Protein AF-A0A285BY08-F1 (afdb_monomer_lite)

Radius of gyration: 14.72 Å; chains: 1; bounding box: 30×31×40 Å

Structure (mmCIF, N/CA/C/O backbone):
data_AF-A0A285BY08-F1
#
_entry.id   AF-A0A285BY08-F1
#
loop_
_atom_site.group_PDB
_atom_site.id
_atom_site.type_symbol
_atom_site.label_atom_id
_atom_site.label_alt_id
_atom_site.label_comp_id
_atom_site.label_asym_id
_atom_site.label_entity_id
_atom_site.label_seq_id
_atom_site.pdbx_PDB_ins_code
_atom_site.Cartn_x
_atom_site.Cartn_y
_atom_site.Cartn_z
_atom_site.occupancy
_atom_site.B_iso_or_equiv
_atom_site.auth_seq_id
_atom_site.auth_comp_id
_atom_site.auth_asym_id
_atom_site.auth_atom_id
_atom_site.pdbx_PDB_model_num
ATOM 1 N N . MET A 1 1 ? -7.045 -13.623 2.461 1.00 52.31 1 MET A N 1
ATOM 2 C CA . MET A 1 1 ? -6.184 -13.453 3.653 1.00 52.31 1 MET A CA 1
ATOM 3 C C . MET A 1 1 ? -6.810 -12.383 4.532 1.00 52.31 1 MET A C 1
ATOM 5 O O . MET A 1 1 ? -7.290 -11.402 3.981 1.00 52.31 1 MET A O 1
ATOM 9 N N . THR A 1 2 ? -6.848 -12.569 5.851 1.00 55.09 2 THR A N 1
ATOM 10 C CA . THR A 1 2 ? -7.329 -11.548 6.798 1.00 55.09 2 THR A CA 1
ATOM 11 C C . THR A 1 2 ? -6.162 -11.155 7.691 1.00 55.09 2 THR A C 1
ATOM 13 O O . THR A 1 2 ? -5.621 -12.013 8.383 1.00 55.09 2 THR A O 1
ATOM 16 N N . ILE A 1 3 ? -5.770 -9.884 7.656 1.00 62.53 3 ILE A N 1
ATOM 17 C CA . ILE A 1 3 ? -4.709 -9.323 8.500 1.00 62.53 3 ILE A CA 1
ATOM 18 C C . ILE A 1 3 ? -5.395 -8.656 9.691 1.00 62.53 3 ILE A C 1
ATOM 20 O O . ILE A 1 3 ? -6.316 -7.864 9.500 1.00 62.53 3 ILE A O 1
ATOM 24 N N . LYS A 1 4 ? -5.003 -9.019 10.915 1.00 64.75 4 LYS A N 1
ATOM 25 C CA . LYS A 1 4 ? -5.524 -8.401 12.140 1.00 64.75 4 LYS A CA 1
ATOM 26 C C . LYS A 1 4 ? -4.506 -7.388 12.641 1.00 64.75 4 LYS A C 1
ATOM 28 O O . LYS A 1 4 ? -3.370 -7.763 12.904 1.00 64.75 4 LYS A O 1
ATOM 33 N N . ILE A 1 5 ? -4.938 -6.144 12.784 1.00 65.56 5 ILE A N 1
ATOM 34 C CA . ILE A 1 5 ? -4.147 -5.045 13.336 1.00 65.56 5 ILE A CA 1
ATOM 35 C C . ILE A 1 5 ? -4.841 -4.626 14.631 1.00 65.56 5 ILE A C 1
ATOM 37 O O . ILE A 1 5 ? -6.070 -4.519 14.668 1.00 65.56 5 ILE A O 1
ATOM 41 N N . PHE A 1 6 ? -4.075 -4.442 15.700 1.00 66.94 6 PHE A N 1
ATOM 42 C CA . PHE A 1 6 ? -4.589 -3.885 16.947 1.00 66.94 6 PHE A CA 1
ATOM 43 C C . PHE A 1 6 ? -4.391 -2.371 16.913 1.00 66.94 6 PHE A C 1
ATOM 45 O O . PHE A 1 6 ? -3.343 -1.901 16.480 1.00 66.94 6 PHE A O 1
ATOM 52 N N . LYS A 1 7 ? -5.405 -1.606 17.335 1.00 68.31 7 LYS A N 1
ATOM 53 C CA . LYS A 1 7 ? -5.294 -0.142 17.432 1.00 68.31 7 LYS A CA 1
ATOM 54 C C . LYS A 1 7 ? -4.090 0.237 18.297 1.00 68.31 7 LYS A C 1
ATOM 56 O O . LYS A 1 7 ? -3.801 -0.483 19.257 1.00 68.31 7 LYS A O 1
ATOM 61 N N . GLN A 1 8 ? -3.464 1.380 18.021 1.00 73.12 8 GLN A N 1
ATOM 62 C CA . GLN A 1 8 ? -2.383 1.898 18.870 1.00 73.12 8 GLN A CA 1
ATOM 63 C C . GLN A 1 8 ? -1.265 0.883 19.102 1.00 73.12 8 GLN A C 1
ATOM 65 O O . GLN A 1 8 ? -0.796 0.687 20.219 1.00 73.12 8 GLN A O 1
ATOM 70 N N . THR A 1 9 ? -0.904 0.171 18.042 1.00 71.62 9 THR A N 1
ATOM 71 C CA . THR A 1 9 ? 0.193 -0.787 18.052 1.00 71.62 9 THR A CA 1
ATOM 72 C C . THR A 1 9 ? 1.022 -0.556 16.806 1.00 71.62 9 THR A C 1
ATOM 74 O O . THR A 1 9 ? 0.457 -0.498 15.714 1.00 71.62 9 THR A O 1
ATOM 77 N N . ASP A 1 10 ? 2.339 -0.484 16.972 1.00 84.25 10 ASP A N 1
ATOM 78 C CA . ASP A 1 10 ? 3.259 -0.521 15.842 1.00 84.25 10 ASP A CA 1
ATOM 79 C C . ASP A 1 10 ? 3.178 -1.903 15.192 1.00 84.25 10 ASP A C 1
ATOM 81 O O . ASP A 1 10 ? 3.351 -2.934 15.855 1.00 84.25 10 ASP A O 1
ATOM 85 N N . VAL A 1 11 ? 2.880 -1.946 13.897 1.00 84.06 11 VAL A N 1
ATOM 86 C CA . VAL A 1 11 ? 2.725 -3.200 13.158 1.00 84.06 11 VAL A CA 1
ATOM 87 C C . VAL A 1 11 ? 3.471 -3.133 11.835 1.00 84.06 11 VAL A C 1
ATOM 89 O O . VAL A 1 11 ? 3.272 -2.223 11.034 1.00 84.06 11 VAL A O 1
ATOM 92 N N . ASP A 1 12 ? 4.265 -4.170 11.578 1.00 85.62 12 ASP A N 1
ATOM 93 C CA . ASP A 1 12 ? 4.802 -4.491 10.260 1.00 85.62 12 ASP A CA 1
ATOM 94 C C . ASP A 1 12 ? 3.903 -5.522 9.572 1.00 85.62 12 ASP A C 1
ATOM 96 O O . ASP A 1 12 ? 3.672 -6.629 10.073 1.00 85.62 12 ASP A O 1
ATOM 100 N N . ILE A 1 13 ? 3.393 -5.168 8.397 1.00 83.00 13 ILE A N 1
ATOM 101 C CA . ILE A 1 13 ? 2.532 -6.021 7.588 1.00 83.00 13 ILE A CA 1
ATOM 102 C C . ILE A 1 13 ? 3.282 -6.425 6.332 1.00 83.00 13 ILE A C 1
ATOM 104 O O . ILE A 1 13 ? 3.474 -5.629 5.415 1.00 83.00 13 ILE A O 1
ATOM 108 N N . THR A 1 14 ? 3.622 -7.708 6.242 1.00 84.31 14 THR A N 1
ATOM 109 C CA . THR A 1 14 ? 4.140 -8.279 4.999 1.00 84.31 14 THR A CA 1
ATOM 110 C C . THR A 1 14 ? 2.993 -8.655 4.066 1.00 84.31 14 THR A C 1
ATOM 112 O O . THR A 1 14 ? 2.184 -9.538 4.359 1.00 84.31 14 THR A O 1
ATOM 115 N N . ILE A 1 15 ? 2.949 -8.003 2.910 1.00 80.50 15 ILE A N 1
ATOM 116 C CA . ILE A 1 15 ? 2.032 -8.284 1.813 1.00 80.50 15 ILE A CA 1
ATOM 117 C C . ILE A 1 15 ? 2.824 -9.024 0.738 1.00 80.50 15 ILE A C 1
ATOM 119 O O . ILE A 1 15 ? 3.652 -8.451 0.030 1.00 80.50 15 ILE A O 1
ATOM 123 N N . ASN A 1 16 ? 2.566 -10.324 0.623 1.00 74.69 16 ASN A N 1
ATOM 124 C CA . ASN A 1 16 ? 3.130 -11.131 -0.450 1.00 74.69 16 ASN A CA 1
ATOM 125 C C . ASN A 1 16 ? 2.299 -10.918 -1.713 1.00 74.69 16 ASN A C 1
ATOM 127 O O . ASN A 1 16 ? 1.094 -11.181 -1.709 1.00 74.69 16 ASN A O 1
ATOM 131 N N . VAL A 1 17 ? 2.944 -10.453 -2.779 1.00 69.88 17 VAL A N 1
ATOM 132 C CA . VAL A 1 17 ? 2.310 -10.260 -4.084 1.00 69.88 17 VAL A CA 1
ATOM 133 C C . VAL A 1 17 ? 2.856 -11.271 -5.083 1.00 69.88 17 VAL A C 1
ATOM 135 O O . VAL A 1 17 ? 4.002 -11.709 -5.007 1.00 69.88 17 VAL A O 1
ATOM 138 N N . THR A 1 18 ? 2.009 -11.667 -6.025 1.00 70.25 18 THR A N 1
ATOM 139 C CA . THR A 1 18 ? 2.365 -12.550 -7.140 1.00 70.25 18 THR A CA 1
ATOM 140 C C . THR A 1 18 ? 1.920 -11.887 -8.434 1.00 70.25 18 THR A C 1
ATOM 142 O O . THR A 1 18 ? 0.848 -11.286 -8.451 1.00 70.25 18 THR A O 1
ATOM 145 N N . GLY A 1 19 ? 2.695 -12.013 -9.514 1.00 66.25 19 GLY A N 1
ATOM 146 C CA . GLY A 1 19 ? 2.368 -11.348 -10.786 1.00 66.25 19 GLY A CA 1
ATOM 147 C C . GLY A 1 19 ? 2.681 -9.846 -10.802 1.00 66.25 19 GLY A C 1
ATOM 148 O O . GLY A 1 19 ? 2.100 -9.088 -11.571 1.00 66.25 19 GLY A O 1
ATOM 149 N N . ILE A 1 20 ? 3.580 -9.402 -9.927 1.00 70.56 20 ILE A N 1
ATOM 150 C CA . ILE A 1 20 ? 4.187 -8.073 -9.975 1.00 70.56 20 ILE A CA 1
ATOM 151 C C . ILE A 1 20 ? 5.677 -8.292 -9.765 1.00 70.56 20 ILE A C 1
ATOM 153 O O . ILE A 1 20 ? 6.061 -8.998 -8.824 1.00 70.56 20 ILE A O 1
ATOM 157 N N . ASP A 1 21 ? 6.509 -7.719 -10.632 1.00 76.81 21 ASP A N 1
ATOM 158 C CA . ASP A 1 21 ? 7.934 -7.633 -10.348 1.00 76.81 21 ASP A CA 1
ATOM 159 C C . ASP A 1 21 ? 8.149 -6.497 -9.350 1.00 76.81 21 ASP A C 1
ATOM 161 O O . ASP A 1 21 ? 8.254 -5.321 -9.694 1.00 76.81 21 ASP A O 1
ATOM 165 N N . VAL A 1 22 ? 8.166 -6.854 -8.068 1.00 79.75 22 VAL A N 1
ATOM 166 C CA . VAL A 1 22 ? 8.362 -5.890 -6.986 1.00 79.75 22 VAL A CA 1
ATOM 167 C C . VAL A 1 22 ? 9.685 -5.130 -7.162 1.00 79.75 22 VAL A C 1
ATOM 169 O O . VAL A 1 22 ? 9.778 -3.977 -6.741 1.00 79.75 22 VAL A O 1
ATOM 172 N N . GLY A 1 23 ? 10.687 -5.703 -7.841 1.00 81.94 23 GLY A N 1
ATOM 173 C CA . GLY A 1 23 ? 11.940 -5.026 -8.178 1.00 81.94 23 GLY A CA 1
ATOM 174 C C . GLY A 1 23 ? 11.746 -3.738 -8.984 1.00 81.94 23 GLY A C 1
ATOM 175 O O . GLY A 1 23 ? 12.442 -2.756 -8.716 1.00 81.94 23 GLY A O 1
ATOM 176 N N . ASP A 1 24 ? 10.729 -3.689 -9.843 1.00 82.12 24 ASP A N 1
ATOM 177 C CA . ASP A 1 24 ? 10.495 -2.588 -10.785 1.00 82.12 24 ASP A CA 1
ATOM 178 C C . ASP A 1 24 ? 9.583 -1.478 -10.255 1.00 82.12 24 ASP A C 1
ATOM 180 O O . ASP A 1 24 ? 9.451 -0.431 -10.890 1.00 82.12 24 ASP A O 1
ATOM 184 N N . ILE A 1 25 ? 8.992 -1.669 -9.072 1.00 85.94 25 ILE A N 1
ATOM 185 C CA . ILE A 1 25 ? 8.152 -0.662 -8.410 1.00 85.94 25 ILE A CA 1
ATOM 186 C C . ILE A 1 25 ? 8.997 0.565 -8.047 1.00 85.94 25 ILE A C 1
ATOM 188 O O . ILE A 1 25 ? 9.905 0.474 -7.223 1.00 85.94 25 ILE A O 1
ATOM 192 N N . THR A 1 26 ? 8.716 1.718 -8.632 1.00 88.25 26 THR A N 1
ATOM 193 C CA . THR A 1 26 ? 9.431 2.970 -8.351 1.00 88.25 26 THR A CA 1
ATOM 194 C C . THR A 1 26 ? 8.763 3.795 -7.264 1.00 88.25 26 THR A C 1
ATOM 196 O O . THR A 1 26 ? 9.452 4.517 -6.549 1.00 88.25 26 THR A O 1
ATOM 199 N N . ASP A 1 27 ? 7.448 3.657 -7.115 1.00 90.38 27 ASP A N 1
ATOM 200 C CA . ASP A 1 27 ? 6.669 4.305 -6.068 1.00 90.38 27 ASP A CA 1
ATOM 201 C C . ASP A 1 27 ? 5.457 3.446 -5.688 1.00 90.38 27 ASP A C 1
ATOM 203 O O . ASP A 1 27 ? 4.989 2.612 -6.469 1.00 90.38 27 ASP A O 1
ATOM 207 N N . MET A 1 28 ? 4.948 3.631 -4.474 1.00 88.19 28 MET A N 1
ATOM 208 C CA . MET A 1 28 ? 3.779 2.922 -3.979 1.00 88.19 28 MET A CA 1
ATOM 209 C C . MET A 1 28 ? 3.025 3.733 -2.935 1.00 88.19 28 MET A C 1
ATOM 211 O O . MET A 1 28 ? 3.612 4.330 -2.031 1.00 88.19 28 MET A O 1
ATOM 215 N N . SER A 1 29 ? 1.702 3.627 -2.995 1.00 91.12 29 SER A N 1
ATOM 216 C CA . SER A 1 29 ? 0.815 3.988 -1.898 1.00 91.12 29 SER A CA 1
ATOM 217 C C . SER A 1 29 ? 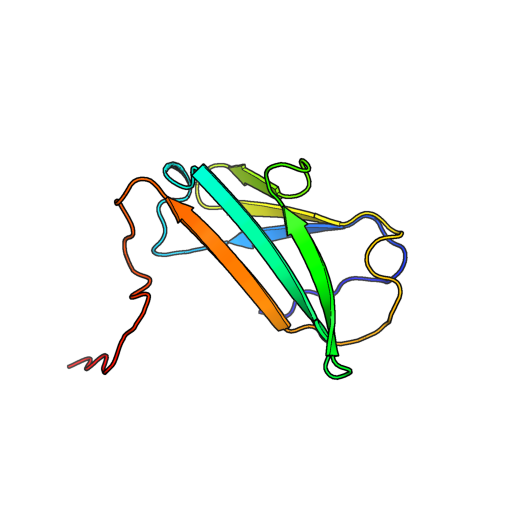-0.084 2.819 -1.512 1.00 91.12 29 SER A C 1
ATOM 219 O O . SER A 1 29 ? -0.532 2.031 -2.351 1.00 91.12 29 SER A O 1
ATOM 221 N N . ILE A 1 30 ? -0.355 2.714 -0.215 1.00 88.81 30 ILE A N 1
ATOM 222 C CA . ILE A 1 30 ? -1.354 1.804 0.335 1.00 88.81 30 ILE A CA 1
ATOM 223 C C . ILE A 1 30 ? -2.388 2.646 1.072 1.00 88.81 30 ILE A C 1
ATOM 225 O O . ILE A 1 30 ? -2.036 3.515 1.864 1.00 88.81 30 ILE A O 1
ATOM 229 N N . ALA A 1 31 ? -3.664 2.376 0.817 1.00 90.00 31 ALA A N 1
ATOM 230 C CA . ALA A 1 31 ? -4.773 2.976 1.540 1.00 90.00 31 ALA A CA 1
ATOM 231 C C . ALA A 1 31 ? -5.573 1.900 2.279 1.00 90.00 31 ALA A C 1
ATOM 233 O O . ALA A 1 31 ? -5.861 0.832 1.731 1.00 90.00 31 ALA A O 1
ATOM 234 N N . LEU A 1 32 ? -5.942 2.202 3.522 1.00 87.69 32 LEU A N 1
ATOM 235 C CA . LEU A 1 32 ? -6.878 1.428 4.324 1.00 87.69 32 LEU A CA 1
ATOM 236 C C . LEU A 1 32 ? -8.193 2.198 4.418 1.00 87.69 32 LEU A C 1
ATOM 238 O O . LEU A 1 32 ? -8.268 3.235 5.072 1.00 87.69 32 LEU A O 1
ATOM 242 N N . GLU A 1 33 ? -9.228 1.679 3.768 1.00 88.06 33 GLU A N 1
ATOM 243 C CA . GLU A 1 33 ? -10.550 2.303 3.704 1.00 88.06 33 GLU A CA 1
ATOM 244 C C . GLU A 1 33 ? -11.515 1.589 4.660 1.00 88.06 33 GLU A C 1
ATOM 246 O O . GLU A 1 33 ? -11.765 0.384 4.528 1.00 88.06 33 GLU A O 1
ATOM 251 N N . SER A 1 34 ? -12.056 2.310 5.642 1.00 85.50 34 SER A N 1
ATOM 252 C CA . SER A 1 34 ? -13.065 1.779 6.562 1.00 85.50 34 SER A CA 1
ATOM 253 C C . SER A 1 34 ? -14.446 1.723 5.901 1.00 85.50 34 SER A C 1
ATOM 255 O O . SER A 1 34 ? -14.733 2.422 4.929 1.00 85.50 34 SER A O 1
ATOM 257 N N . GLN A 1 35 ? -15.367 0.952 6.484 1.00 81.50 35 GLN A N 1
ATOM 258 C CA . GLN A 1 35 ? -16.776 0.991 6.067 1.00 81.50 35 GLN A CA 1
ATOM 259 C C . GLN A 1 35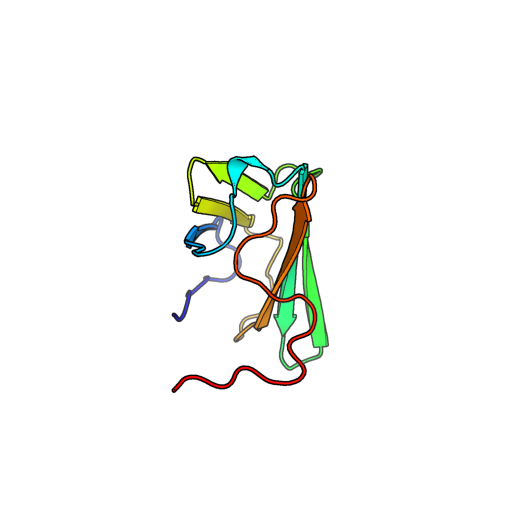 ? -17.464 2.335 6.360 1.00 81.50 35 GLN A C 1
ATOM 261 O O . GLN A 1 3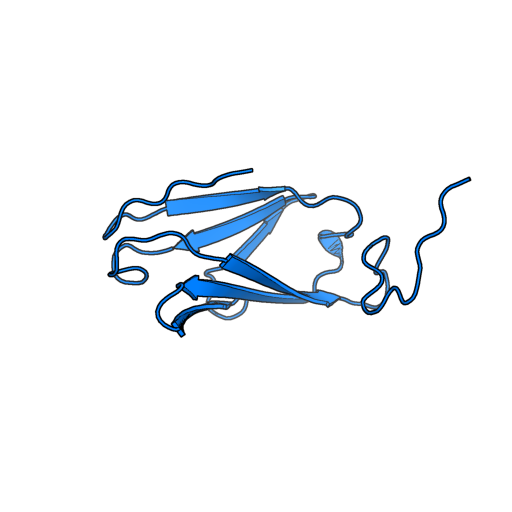5 ? -18.445 2.664 5.701 1.00 81.50 35 GLN A O 1
ATOM 266 N N . SER A 1 36 ? -16.962 3.106 7.332 1.00 85.25 36 SER A N 1
ATOM 267 C CA . SER A 1 36 ? -17.462 4.447 7.656 1.00 85.25 36 SER A CA 1
ATOM 268 C C . SER A 1 36 ? -16.946 5.536 6.708 1.00 85.25 36 SER A C 1
ATOM 270 O O . SER A 1 36 ? -17.396 6.673 6.809 1.00 85.25 36 SER A O 1
ATOM 272 N N . GLY A 1 37 ? -16.032 5.199 5.789 1.00 85.69 37 GLY A N 1
ATOM 273 C CA . GLY A 1 37 ? -15.445 6.134 4.828 1.00 85.69 37 GLY A CA 1
ATOM 274 C C . GLY A 1 37 ? -14.161 6.823 5.301 1.00 85.69 37 GLY A C 1
ATOM 275 O O . GLY A 1 37 ? -13.659 7.693 4.595 1.00 85.69 37 GLY A O 1
ATOM 276 N N . ASN A 1 38 ? -13.607 6.436 6.455 1.00 87.31 38 ASN A N 1
ATOM 277 C CA . ASN A 1 38 ? -12.289 6.901 6.890 1.00 87.31 38 ASN A CA 1
ATOM 278 C C . ASN A 1 38 ? -11.210 6.251 6.016 1.00 87.31 38 ASN A C 1
ATOM 280 O O . ASN A 1 38 ? -11.279 5.051 5.736 1.00 87.31 38 ASN A O 1
ATOM 284 N N . VAL A 1 39 ? -10.212 7.034 5.608 1.00 91.00 39 VAL A N 1
ATOM 285 C CA . VAL A 1 39 ? -9.095 6.567 4.780 1.00 91.00 39 VAL A CA 1
ATOM 286 C C . VAL A 1 39 ? -7.785 6.881 5.485 1.00 91.00 39 VAL A C 1
ATOM 288 O O . VAL A 1 39 ? -7.515 8.038 5.800 1.00 91.00 39 VAL A O 1
ATOM 291 N N . TYR A 1 40 ? -6.973 5.849 5.700 1.00 90.12 40 TYR A N 1
ATOM 292 C CA . TYR A 1 40 ? -5.606 5.973 6.202 1.00 90.12 40 TYR A CA 1
ATOM 293 C C . TYR A 1 40 ? -4.633 5.663 5.069 1.00 90.12 40 TYR A C 1
ATOM 295 O O . TYR A 1 40 ? -4.744 4.608 4.442 1.00 90.12 40 TYR A O 1
ATOM 303 N N . SER A 1 41 ? -3.708 6.581 4.799 1.00 93.56 41 SER A N 1
ATOM 304 C CA . SER A 1 41 ? -2.818 6.526 3.637 1.00 93.56 41 SER A CA 1
ATOM 305 C C . SER A 1 41 ? -1.365 6.380 4.061 1.00 93.56 41 SER A C 1
ATOM 307 O O . SER A 1 41 ? -0.900 7.087 4.953 1.00 93.56 41 SER A O 1
ATOM 309 N N . PHE A 1 42 ? -0.652 5.505 3.363 1.00 93.31 42 PHE A N 1
ATOM 310 C CA . PHE A 1 42 ? 0.751 5.197 3.593 1.00 93.31 42 PHE A CA 1
ATOM 311 C C . PHE A 1 42 ? 1.506 5.283 2.273 1.00 93.31 42 PHE A C 1
ATOM 313 O O . PHE A 1 42 ? 0.984 4.841 1.244 1.00 93.31 42 PHE A O 1
ATOM 320 N N . THR A 1 43 ? 2.719 5.832 2.284 1.00 95.19 43 THR A N 1
ATOM 321 C CA . THR A 1 43 ? 3.524 5.992 1.065 1.00 95.19 43 THR A CA 1
ATOM 322 C C . THR A 1 43 ? 4.941 5.458 1.227 1.00 95.19 43 THR A C 1
ATOM 324 O O . THR A 1 43 ? 5.508 5.414 2.323 1.00 95.19 43 THR A O 1
ATOM 327 N N . MET A 1 44 ? 5.522 5.040 0.102 1.00 94.06 44 MET A N 1
ATOM 328 C CA . MET A 1 44 ? 6.935 4.675 0.026 1.00 94.06 44 MET A CA 1
ATOM 329 C C . MET A 1 44 ? 7.832 5.896 0.261 1.00 94.06 44 MET A C 1
ATOM 331 O O . MET A 1 44 ? 8.814 5.793 0.990 1.00 94.06 44 MET A O 1
ATOM 335 N N . GLU A 1 45 ? 7.456 7.064 -0.272 1.00 94.81 45 GLU A N 1
ATOM 336 C CA . GLU A 1 45 ? 8.175 8.330 -0.066 1.00 94.81 45 GLU A CA 1
ATOM 337 C C . GLU A 1 45 ? 8.288 8.715 1.419 1.00 94.81 45 GLU A C 1
ATOM 339 O O . GLU A 1 45 ? 9.347 9.152 1.866 1.00 94.81 45 GLU A O 1
ATOM 344 N N . ALA A 1 46 ? 7.232 8.493 2.209 1.00 94.69 46 ALA A N 1
ATOM 345 C CA . ALA A 1 46 ? 7.239 8.749 3.649 1.00 94.69 46 ALA A CA 1
ATOM 346 C C . ALA A 1 46 ? 7.983 7.670 4.464 1.00 94.69 46 ALA A C 1
ATOM 348 O O . ALA A 1 46 ? 8.032 7.752 5.690 1.00 94.69 46 ALA A O 1
ATOM 349 N N . GLY A 1 47 ? 8.545 6.646 3.812 1.00 94.75 47 GLY A N 1
ATOM 350 C CA . GLY A 1 47 ? 9.291 5.563 4.459 1.00 94.75 47 GLY A CA 1
ATOM 351 C C . GLY A 1 47 ? 8.427 4.509 5.160 1.00 94.75 47 GLY A C 1
ATOM 352 O O . GLY A 1 47 ? 8.968 3.622 5.814 1.00 94.75 47 GLY A O 1
ATOM 353 N N . GLN A 1 48 ? 7.100 4.572 5.019 1.00 95.56 48 GLN A N 1
ATOM 354 C CA . GLN A 1 48 ? 6.168 3.613 5.631 1.00 95.56 48 GLN A CA 1
ATOM 355 C C . GLN A 1 48 ? 6.090 2.307 4.839 1.00 95.56 48 GLN A C 1
ATOM 357 O O . GLN A 1 48 ? 5.720 1.268 5.376 1.00 95.56 48 GLN A O 1
ATOM 362 N N . ILE A 1 49 ? 6.423 2.352 3.549 1.00 94.19 49 ILE A N 1
ATOM 363 C CA . ILE A 1 49 ? 6.403 1.189 2.670 1.00 94.19 49 ILE A CA 1
ATOM 364 C C . ILE A 1 49 ? 7.828 0.876 2.239 1.00 94.19 49 ILE A C 1
ATOM 366 O O . ILE A 1 49 ? 8.534 1.727 1.704 1.00 94.19 49 ILE A O 1
ATOM 370 N N . THR A 1 50 ? 8.231 -0.374 2.424 1.00 93.12 50 THR A N 1
ATOM 371 C CA . THR A 1 50 ? 9.478 -0.915 1.883 1.00 93.12 50 THR A CA 1
ATOM 372 C C . THR A 1 50 ? 9.186 -2.142 1.034 1.00 93.12 50 THR A C 1
ATOM 374 O O . THR A 1 50 ? 8.119 -2.752 1.118 1.00 93.12 50 THR A O 1
ATOM 377 N N . LYS A 1 51 ? 10.138 -2.507 0.182 1.00 87.69 51 LYS A N 1
ATOM 378 C CA . LYS A 1 51 ? 10.024 -3.672 -0.689 1.00 87.69 51 LYS A CA 1
ATOM 379 C C . LYS A 1 51 ? 11.306 -4.492 -0.668 1.00 87.69 51 LYS A C 1
ATOM 381 O O . LYS A 1 51 ? 12.399 -3.935 -0.748 1.00 87.69 51 LYS A O 1
ATOM 386 N N . VAL A 1 52 ? 11.176 -5.812 -0.548 1.00 83.12 52 VAL A N 1
ATOM 387 C CA . VAL A 1 52 ? 12.305 -6.752 -0.503 1.00 83.12 52 VAL A CA 1
ATOM 388 C C . VAL A 1 52 ? 11.926 -8.025 -1.252 1.00 83.12 52 VAL A C 1
ATOM 390 O O . VAL A 1 52 ? 10.971 -8.707 -0.885 1.00 83.12 52 VAL A O 1
ATOM 393 N N . GLY A 1 53 ? 12.683 -8.372 -2.296 1.00 80.12 53 GLY A N 1
ATOM 394 C CA . GLY A 1 53 ? 12.373 -9.534 -3.132 1.00 80.12 53 GLY A CA 1
ATOM 395 C C . GLY A 1 53 ? 10.977 -9.410 -3.746 1.00 80.12 53 GLY A C 1
ATOM 396 O O . GLY A 1 53 ? 10.704 -8.416 -4.404 1.00 80.12 53 GLY A O 1
ATOM 397 N N . SER A 1 54 ? 10.099 -10.389 -3.506 1.00 76.06 54 SER A N 1
ATOM 398 C CA . SER A 1 54 ? 8.688 -10.393 -3.935 1.00 76.06 54 SER A CA 1
ATOM 399 C C . SER A 1 54 ? 7.698 -9.940 -2.849 1.00 76.06 54 SER A C 1
ATOM 401 O O . SER A 1 54 ? 6.489 -10.162 -2.967 1.00 76.06 54 SER A O 1
ATOM 403 N N . SER A 1 55 ? 8.190 -9.316 -1.779 1.00 83.06 55 SER A N 1
ATOM 404 C CA . SER A 1 55 ? 7.375 -8.883 -0.646 1.00 83.06 55 SER A CA 1
ATOM 405 C C . SER A 1 55 ? 7.364 -7.363 -0.518 1.00 83.06 55 SER A C 1
ATOM 407 O O . SER A 1 55 ? 8.386 -6.692 -0.678 1.00 83.06 55 SER A O 1
ATOM 409 N N . ILE A 1 56 ? 6.194 -6.832 -0.174 1.00 86.88 56 ILE A N 1
ATOM 410 C CA . ILE A 1 56 ? 5.997 -5.446 0.255 1.00 86.88 56 ILE A CA 1
ATOM 411 C C . ILE A 1 56 ? 5.821 -5.474 1.773 1.00 86.88 56 ILE A C 1
ATOM 413 O O . ILE A 1 56 ? 5.052 -6.290 2.281 1.00 86.88 56 ILE A O 1
ATOM 417 N N . ASN A 1 57 ? 6.521 -4.609 2.499 1.00 90.38 57 ASN A N 1
ATOM 418 C CA . ASN A 1 57 ? 6.304 -4.405 3.925 1.00 90.38 57 ASN A CA 1
ATOM 419 C C . ASN A 1 57 ? 5.712 -3.012 4.157 1.00 90.38 57 ASN A C 1
ATOM 421 O O . ASN A 1 57 ? 6.268 -2.018 3.693 1.00 90.38 57 ASN A O 1
ATOM 425 N N . LEU A 1 58 ? 4.586 -2.967 4.861 1.00 89.56 58 LEU A N 1
ATOM 426 C CA . LEU A 1 58 ? 3.946 -1.752 5.338 1.00 89.56 58 LEU A CA 1
ATOM 427 C C . LEU A 1 58 ? 4.147 -1.639 6.852 1.00 89.56 58 LEU A C 1
ATOM 429 O O . LEU A 1 58 ? 3.635 -2.471 7.600 1.00 89.56 58 LEU A O 1
ATOM 433 N N . ARG A 1 59 ? 4.824 -0.577 7.280 1.00 92.69 59 ARG A N 1
ATOM 434 C CA . ARG A 1 59 ? 4.937 -0.163 8.674 1.00 92.69 59 ARG A CA 1
ATOM 435 C C . ARG A 1 59 ? 3.825 0.823 9.005 1.00 92.69 59 ARG A C 1
ATOM 437 O O . ARG A 1 59 ? 3.652 1.833 8.323 1.00 92.69 59 ARG A O 1
ATOM 444 N N . ILE A 1 60 ? 3.090 0.510 10.060 1.00 89.44 60 ILE A N 1
ATOM 445 C CA . ILE A 1 60 ? 2.015 1.332 10.605 1.00 89.44 60 ILE A CA 1
ATOM 446 C C . ILE A 1 60 ? 2.396 1.648 12.043 1.00 89.44 60 ILE A C 1
ATOM 448 O O . ILE A 1 60 ? 2.543 0.722 12.837 1.00 89.44 60 ILE A O 1
ATOM 452 N N . GLU A 1 61 ? 2.575 2.927 12.355 1.00 90.56 61 GLU A N 1
ATOM 453 C CA . GLU A 1 61 ? 2.820 3.379 13.729 1.00 90.56 61 GLU A CA 1
ATOM 454 C C . GLU A 1 61 ? 1.504 3.400 14.519 1.00 90.56 61 GLU A C 1
ATOM 456 O O . GLU A 1 61 ? 0.405 3.504 13.957 1.00 90.56 61 GLU A O 1
ATOM 461 N N . ASP A 1 62 ? 1.618 3.308 15.838 1.00 83.31 62 ASP A N 1
ATOM 462 C CA . ASP A 1 62 ? 0.502 3.240 16.773 1.00 83.31 62 ASP A CA 1
ATOM 463 C C . ASP A 1 62 ? -0.560 4.347 16.589 1.00 83.31 62 ASP A C 1
ATOM 465 O O . ASP A 1 62 ? -1.768 4.096 16.668 1.00 83.31 62 ASP A O 1
ATOM 469 N N . ASP A 1 63 ? -0.152 5.570 16.283 1.00 87.31 63 ASP A N 1
ATOM 470 C CA . ASP A 1 63 ? -1.054 6.712 16.135 1.00 87.31 63 ASP A CA 1
ATOM 471 C C . ASP A 1 63 ? -1.778 6.796 14.777 1.00 87.31 63 ASP A C 1
ATOM 473 O O . ASP A 1 63 ? -2.695 7.608 14.617 1.00 87.31 63 ASP A O 1
ATOM 477 N N . GLN A 1 64 ? -1.435 5.935 13.815 1.00 88.00 64 GLN A N 1
ATOM 478 C CA . GLN A 1 64 ? -1.926 6.044 12.439 1.00 88.00 64 GLN A CA 1
ATOM 479 C C . GLN A 1 64 ? -3.278 5.362 12.219 1.00 88.00 64 GLN A C 1
ATOM 481 O O . GLN A 1 64 ? -4.042 5.819 11.373 1.00 88.00 64 GLN A O 1
ATOM 486 N N . ILE A 1 65 ? -3.609 4.304 12.973 1.00 84.44 65 ILE A N 1
ATOM 487 C CA . ILE A 1 65 ? -4.932 3.651 12.933 1.00 84.44 65 ILE A CA 1
ATOM 488 C C . ILE A 1 65 ? -5.565 3.691 14.321 1.00 84.44 65 ILE A C 1
ATOM 490 O O . ILE A 1 65 ? -5.292 2.868 15.200 1.00 84.44 65 ILE A O 1
ATOM 494 N N . THR A 1 66 ? -6.458 4.656 14.502 1.00 79.50 66 THR A N 1
ATOM 495 C CA . THR A 1 66 ? -7.094 4.955 15.790 1.00 79.50 66 THR A CA 1
ATOM 496 C C . THR A 1 66 ? -8.476 4.326 15.945 1.00 79.50 66 THR A C 1
ATOM 498 O O . THR A 1 66 ? -8.898 4.037 17.070 1.00 79.50 66 THR A O 1
ATOM 501 N N . ASP A 1 67 ? -9.155 4.044 14.833 1.00 82.62 67 ASP A N 1
ATOM 502 C CA . ASP A 1 67 ? -10.480 3.437 14.837 1.00 82.62 67 ASP A CA 1
ATOM 503 C C . ASP A 1 67 ? -10.394 1.900 14.779 1.00 82.62 67 ASP A C 1
ATOM 505 O O . ASP A 1 67 ? -9.628 1.334 13.999 1.00 82.62 67 ASP A O 1
ATOM 509 N N . PRO A 1 68 ? -11.174 1.165 15.589 1.00 79.56 68 PRO A N 1
ATOM 510 C CA . PRO A 1 68 ? -11.298 -0.277 15.433 1.00 79.56 68 PRO A CA 1
ATOM 511 C C . PRO A 1 68 ? -12.233 -0.613 14.262 1.00 79.56 68 PRO A C 1
ATOM 513 O O . PRO A 1 68 ? -13.334 -0.072 14.156 1.00 79.56 68 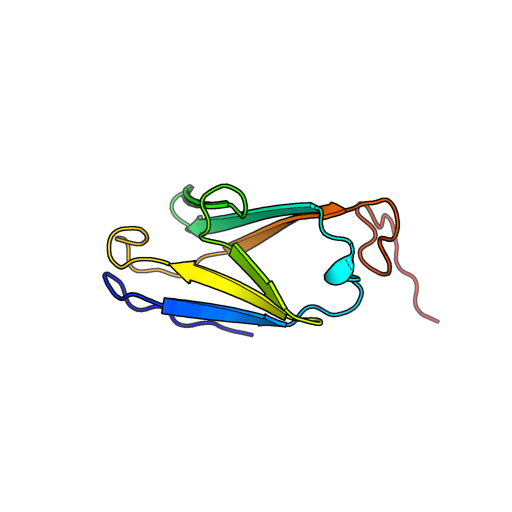PRO A O 1
ATOM 516 N N . GLY A 1 69 ? -11.856 -1.574 13.417 1.00 81.81 69 GLY A N 1
ATOM 517 C CA . GLY A 1 69 ? -12.720 -1.999 12.318 1.00 81.81 69 GLY A CA 1
ATOM 518 C C . GLY A 1 69 ? -12.069 -2.957 11.329 1.00 81.81 69 GLY A C 1
ATOM 519 O O . GLY A 1 69 ? -10.925 -3.376 11.487 1.00 81.81 69 GLY A O 1
ATOM 520 N N . THR A 1 70 ? -12.833 -3.321 10.299 1.00 81.69 70 THR A N 1
ATOM 521 C CA . THR A 1 70 ? -12.303 -4.005 9.112 1.00 81.69 70 THR A CA 1
ATOM 522 C C . THR A 1 70 ? -12.075 -2.979 8.013 1.00 81.69 70 THR A C 1
ATOM 524 O O . THR A 1 70 ? -12.974 -2.194 7.708 1.00 81.69 70 THR A O 1
ATOM 527 N N . TYR A 1 71 ? -10.897 -3.038 7.401 1.00 83.31 71 TYR A N 1
ATOM 528 C CA . TYR A 1 71 ? -10.467 -2.115 6.360 1.00 83.31 71 TYR A CA 1
ATOM 529 C C . TYR A 1 71 ? -10.304 -2.839 5.031 1.00 83.31 71 TYR A C 1
ATOM 531 O O . TYR A 1 71 ? -9.831 -3.978 4.981 1.00 83.31 71 TYR A O 1
ATOM 539 N N . ARG A 1 72 ? -10.682 -2.169 3.944 1.00 85.00 72 ARG A N 1
ATOM 540 C CA . ARG A 1 72 ? -10.287 -2.566 2.595 1.00 85.00 72 ARG A CA 1
ATOM 541 C C . ARG A 1 72 ? -8.894 -2.025 2.333 1.00 85.00 72 ARG A C 1
ATOM 543 O O . ARG A 1 72 ? -8.654 -0.838 2.515 1.00 85.00 72 ARG A O 1
ATOM 550 N N . LEU A 1 73 ? -7.997 -2.905 1.912 1.00 82.00 73 LEU A N 1
ATOM 551 C CA . LEU A 1 73 ? -6.639 -2.544 1.546 1.00 82.00 73 LEU A CA 1
ATOM 552 C C . LEU A 1 73 ? -6.584 -2.305 0.037 1.00 82.00 73 LEU A C 1
ATOM 554 O O . LEU A 1 73 ? -6.918 -3.197 -0.745 1.00 82.00 73 LEU A O 1
ATOM 558 N N . LYS A 1 74 ? -6.169 -1.105 -0.357 1.00 85.38 74 LYS A N 1
ATOM 559 C CA . LYS A 1 74 ? -5.957 -0.712 -1.748 1.00 85.38 74 LYS A CA 1
ATOM 560 C C . LYS A 1 74 ? -4.478 -0.419 -1.952 1.00 85.38 74 LYS A C 1
ATOM 562 O O . LYS A 1 74 ? -3.918 0.394 -1.228 1.00 85.38 74 LYS A O 1
ATOM 567 N N . ILE A 1 75 ? -3.863 -1.074 -2.930 1.00 83.31 75 ILE A N 1
ATOM 568 C CA . ILE A 1 75 ? -2.460 -0.865 -3.301 1.00 83.31 75 ILE A CA 1
ATOM 569 C C . ILE A 1 75 ? -2.443 -0.161 -4.649 1.00 83.31 75 ILE A C 1
ATOM 571 O O . ILE A 1 75 ? -3.103 -0.613 -5.583 1.00 83.31 75 ILE A O 1
ATOM 575 N N . THR A 1 76 ? -1.687 0.925 -4.743 1.00 86.44 76 THR A N 1
ATOM 576 C CA . THR A 1 76 ? -1.369 1.586 -6.008 1.00 86.44 76 THR A CA 1
ATOM 577 C C . THR A 1 76 ? 0.142 1.612 -6.136 1.00 86.44 76 THR A C 1
ATOM 579 O O . THR A 1 76 ? 0.816 2.089 -5.227 1.00 86.44 76 THR A O 1
ATOM 582 N N . ALA A 1 77 ? 0.673 1.092 -7.235 1.00 84.62 77 ALA A N 1
ATOM 583 C CA . ALA A 1 77 ? 2.103 1.058 -7.503 1.00 84.62 77 ALA A CA 1
ATOM 584 C C . ALA A 1 77 ? 2.395 1.729 -8.847 1.00 84.62 77 ALA A C 1
ATOM 586 O O . ALA A 1 77 ? 1.617 1.591 -9.792 1.00 84.62 77 ALA A O 1
ATOM 587 N N . THR A 1 78 ? 3.517 2.437 -8.907 1.00 84.81 78 THR A N 1
ATOM 588 C CA . THR A 1 78 ? 4.136 2.917 -10.144 1.00 84.81 78 THR A CA 1
ATOM 589 C C . THR A 1 78 ? 5.331 2.023 -10.431 1.00 84.81 78 THR A C 1
ATOM 591 O O . THR A 1 78 ? 6.083 1.687 -9.518 1.00 84.81 78 THR A O 1
ATOM 594 N N . GLU A 1 79 ? 5.520 1.629 -11.682 1.00 80.06 79 GLU A N 1
ATOM 595 C CA . GLU A 1 79 ? 6.573 0.698 -12.090 1.00 80.06 79 GLU A CA 1
ATOM 596 C C . GLU A 1 79 ? 7.108 1.055 -13.480 1.00 80.06 79 GLU A C 1
ATOM 598 O O . GLU A 1 79 ? 6.419 1.696 -14.272 1.00 80.06 79 GLU A O 1
ATOM 603 N N . ASN A 1 80 ? 8.352 0.659 -13.769 1.00 79.75 80 ASN A N 1
ATOM 604 C CA . ASN A 1 80 ? 9.045 0.961 -15.030 1.00 79.75 80 ASN A CA 1
ATOM 605 C C . ASN A 1 80 ? 8.620 0.029 -16.187 1.00 79.75 80 ASN A C 1
ATOM 607 O O . ASN A 1 80 ? 9.455 -0.641 -16.791 1.00 79.75 80 ASN A O 1
ATOM 611 N N . ASP A 1 81 ? 7.320 -0.015 -16.491 1.00 67.62 81 ASP A N 1
ATOM 612 C CA . ASP A 1 81 ? 6.740 -0.682 -17.672 1.00 67.62 81 ASP A CA 1
ATOM 613 C C . ASP A 1 81 ? 6.967 -2.214 -17.784 1.00 67.62 81 ASP A C 1
ATOM 615 O O . ASP A 1 81 ? 6.888 -2.783 -18.875 1.00 67.62 81 ASP A O 1
ATOM 619 N N . ASN A 1 82 ? 7.189 -2.925 -16.669 1.00 67.00 82 ASN A N 1
ATOM 620 C CA . ASN A 1 82 ? 7.324 -4.397 -16.626 1.00 67.00 82 ASN A CA 1
ATOM 621 C C . ASN A 1 82 ? 6.230 -5.067 -15.765 1.00 67.00 82 ASN A C 1
ATOM 623 O O . ASN A 1 82 ? 6.463 -6.030 -15.032 1.00 67.00 82 ASN A O 1
ATOM 627 N N . LEU A 1 83 ? 5.003 -4.565 -15.891 1.00 62.94 83 LEU A N 1
ATOM 628 C CA . LEU A 1 83 ? 3.828 -5.023 -15.151 1.00 62.94 83 LEU A CA 1
ATOM 629 C C . LEU A 1 83 ? 3.354 -6.382 -15.689 1.00 62.94 83 LEU A C 1
ATOM 631 O O . LEU A 1 83 ? 2.867 -6.485 -16.817 1.00 62.94 83 LEU A O 1
ATOM 635 N N . ARG A 1 84 ? 3.513 -7.458 -14.904 1.00 60.19 84 ARG A N 1
ATOM 636 C CA . ARG A 1 84 ? 3.247 -8.844 -15.348 1.00 60.19 84 ARG A CA 1
ATOM 637 C C . ARG A 1 84 ? 2.169 -9.564 -14.543 1.00 60.19 84 ARG A C 1
ATOM 639 O O . ARG A 1 84 ? 2.483 -10.491 -13.804 1.00 60.19 84 ARG A O 1
ATOM 646 N N . GLY A 1 85 ? 0.895 -9.255 -14.776 1.00 50.03 85 GLY A N 1
ATOM 647 C CA . GLY A 1 85 ? -0.206 -10.087 -14.257 1.00 50.03 85 GLY A CA 1
ATOM 648 C C . GLY A 1 85 ? -1.261 -9.358 -13.436 1.00 50.03 85 GLY A C 1
ATOM 649 O O . GLY A 1 85 ? -2.246 -9.975 -13.040 1.00 50.03 85 GLY A O 1
ATOM 650 N N . LEU A 1 86 ? -1.129 -8.049 -13.258 1.00 48.50 86 LEU A N 1
ATOM 651 C CA . LEU A 1 86 ? -2.279 -7.189 -13.025 1.00 48.50 86 LEU A CA 1
ATOM 652 C C . LEU A 1 86 ? -2.663 -6.603 -14.381 1.00 48.50 86 LEU A C 1
ATOM 654 O O . LEU A 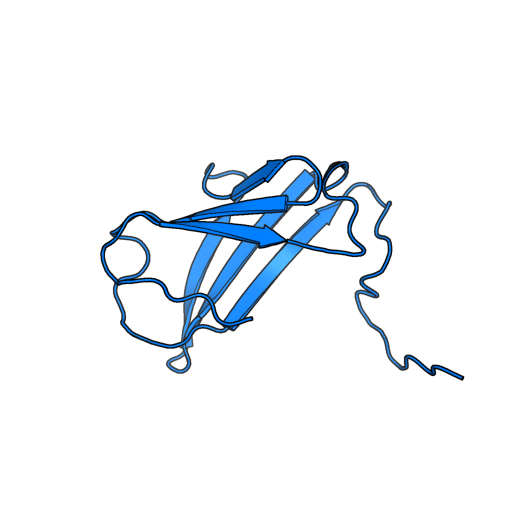1 86 ? -1.946 -5.770 -14.917 1.00 48.50 86 LEU A O 1
ATOM 658 N N . ASN A 1 87 ? -3.761 -7.046 -14.990 1.00 44.69 87 ASN A N 1
ATOM 659 C CA . ASN A 1 87 ? -4.359 -6.195 -16.011 1.00 44.69 87 ASN A CA 1
ATOM 660 C C . ASN A 1 87 ? -4.943 -4.991 -15.250 1.00 44.69 87 ASN A C 1
ATOM 662 O O . ASN A 1 87 ? -5.817 -5.216 -14.411 1.00 44.69 87 ASN A O 1
ATOM 666 N N . PRO A 1 88 ? -4.482 -3.747 -15.469 1.00 43.56 88 PRO A N 1
ATOM 667 C CA . PRO A 1 88 ? -5.068 -2.592 -14.797 1.00 43.56 88 PRO A CA 1
ATOM 668 C C . PRO A 1 88 ? -6.532 -2.343 -15.221 1.00 43.56 88 PRO A C 1
ATOM 670 O O . PRO A 1 88 ? -7.216 -1.596 -14.533 1.00 43.56 88 PRO A O 1
ATOM 673 N N . ASN A 1 89 ? -7.021 -2.988 -16.298 1.00 43.75 89 ASN A N 1
ATOM 674 C CA . ASN A 1 89 ? -8.423 -3.037 -16.746 1.00 43.75 89 ASN A CA 1
ATOM 675 C C . ASN A 1 89 ? -8.751 -4.359 -17.497 1.00 43.75 89 ASN A C 1
ATOM 677 O O . ASN A 1 89 ? -8.719 -4.390 -18.732 1.00 43.75 89 ASN A O 1
ATOM 681 N N . PRO A 1 90 ? -9.061 -5.489 -16.832 1.00 41.78 90 PRO A N 1
ATOM 682 C CA . PRO A 1 90 ? -9.538 -6.674 -17.533 1.00 41.78 90 PRO A CA 1
ATOM 683 C C . PRO A 1 90 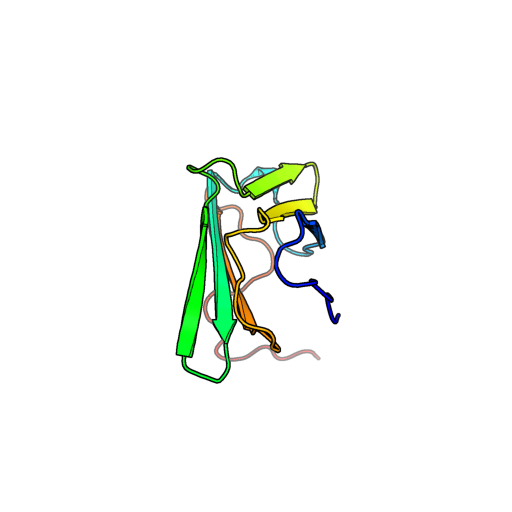? -11.039 -6.567 -17.793 1.00 41.78 90 PRO A C 1
ATOM 685 O O . PRO A 1 90 ? -11.841 -6.859 -16.911 1.00 41.78 90 PRO A O 1
ATOM 688 N N . ASP A 1 91 ? -11.415 -6.216 -19.024 1.00 39.97 91 ASP A N 1
ATOM 689 C CA . ASP A 1 91 ? -12.821 -6.257 -19.453 1.00 39.97 91 ASP A CA 1
ATOM 690 C C . ASP A 1 91 ? -13.367 -7.701 -19.516 1.00 39.97 91 ASP A C 1
ATOM 692 O O . ASP A 1 91 ? -14.566 -7.920 -19.347 1.00 39.97 91 ASP A O 1
ATOM 696 N N . LEU A 1 92 ? -12.500 -8.710 -19.702 1.00 32.19 92 LEU A N 1
ATOM 697 C CA . LEU A 1 92 ? -12.832 -10.133 -19.557 1.00 32.19 92 LEU A CA 1
ATOM 698 C C . LEU A 1 92 ? -11.554 -10.985 -19.450 1.00 32.19 92 LEU A C 1
ATOM 700 O O . LEU A 1 92 ? -10.677 -10.898 -20.308 1.00 32.19 92 LEU A O 1
ATOM 704 N N . VAL A 1 93 ? -11.470 -11.863 -18.446 1.00 38.72 93 VAL A N 1
ATOM 705 C CA . VAL A 1 93 ? -10.507 -12.980 -18.425 1.00 38.72 93 VAL A CA 1
ATOM 706 C C . VAL A 1 93 ? -11.292 -14.263 -18.682 1.00 38.72 93 VAL A C 1
ATOM 708 O O . VAL A 1 93 ? -12.027 -14.725 -17.811 1.00 38.72 93 VAL A O 1
ATOM 711 N N . LEU A 1 94 ? -11.162 -14.823 -19.886 1.00 31.70 94 LEU A N 1
ATOM 712 C CA . LEU A 1 94 ? -11.670 -16.155 -20.208 1.00 31.70 94 LEU A CA 1
ATOM 713 C C . LEU A 1 94 ? -10.547 -17.171 -19.994 1.00 31.70 94 LEU A C 1
ATOM 715 O O . LEU A 1 94 ? -9.525 -17.122 -20.676 1.00 31.70 94 LEU A O 1
ATOM 719 N N . VAL A 1 95 ? -10.758 -18.092 -19.058 1.00 29.47 95 VAL A N 1
ATOM 720 C CA . VAL A 1 95 ? -9.909 -19.271 -18.866 1.00 29.47 95 VAL A CA 1
ATOM 721 C C . VAL A 1 95 ? -10.615 -20.449 -19.535 1.00 29.47 95 VAL A C 1
ATOM 723 O O . VAL A 1 95 ? -11.779 -20.707 -19.225 1.00 29.47 95 VAL A O 1
ATOM 726 N N . VAL A 1 96 ? -9.931 -21.109 -20.472 1.00 37.69 96 VAL A N 1
ATOM 727 C CA . VAL A 1 96 ? -10.366 -22.364 -21.112 1.00 37.69 96 VAL A CA 1
ATOM 728 C C . VAL A 1 96 ? -9.830 -23.576 -20.369 1.00 37.69 96 VAL A C 1
ATOM 730 O O . VAL A 1 96 ? -8.671 -23.507 -19.902 1.00 37.69 96 VAL A O 1
#

Organism: NCBI:txid44577

Secondary structure (DSSP, 8-state):
------TT--EEEEEE-SSS-GGGEEEEEEEEEETTS-EEEEETTTTSEEEETTEEEEEE-TTT--S-S-EEEEEEEEESS---S--SS-S-----

pLDDT: mean 76.82, std 16.73, range [29.47, 95.56]

Foldseek 3Di:
DADDDDALDWDKDKDQDDQAQLVFFPWKKKWWAFPVGDIQIDIVVVVQWDDDGRIIIGIDHNNRDHDDGHTDIDMDTDGDPPRGDDPVDPPDDDDD

Sequence (96 aa):
MTIKIFKQTDVDITINVTGIDVGDITDMSIALESQSGNVYSFTMEAGQITKVGSSINLRIEDDQITDPGTYRLKITATENDNLRGLNPNPDLVLVV